Protein AF-C1F810-F1 (afdb_monomer)

Foldseek 3Di:
DDDDDDDDPPDPDPPPPPCPLVNLVVLLCVLPVPPVLSVVQLVVQLVVPDDPPDDSVVSSSVSSVCSSVV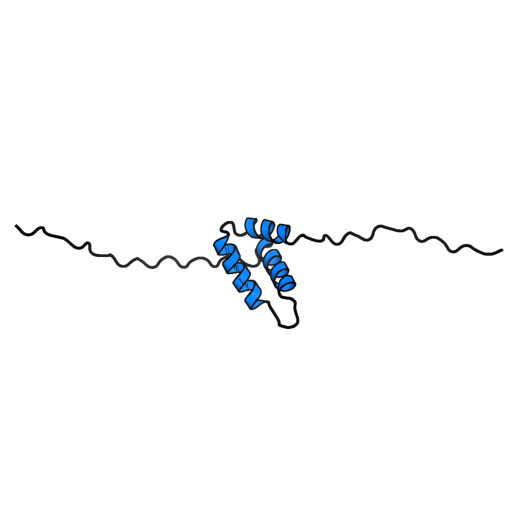VTDRDDDPDPDPDPDDDDPPDDDDD

Solvent-accessible surface area (backbone atoms only — not comparable to full-atom values): 6251 Å² total; per-residue (Å²): 142,79,85,76,81,82,80,75,80,84,70,81,72,81,75,73,80,75,76,49,73,66,55,35,52,54,45,22,40,72,63,34,74,53,62,67,59,39,51,53,51,44,52,53,47,26,68,71,69,55,50,92,92,52,59,68,66,60,37,44,53,49,35,30,49,37,27,42,71,60,79,55,70,82,76,79,76,73,79,78,70,83,73,78,84,77,80,76,82,81,79,74,82,85,131

Mean predicted aligned error: 13.67 Å

Radius of gyration: 27.54 Å; Cα contacts (8 Å, |Δi|>4): 52; chains: 1; bounding box: 40×26×118 Å

Sequence (95 aa):
MASSPAQVPNAPLPRKEVSMRSDLVYSAGRSIENRFLLVTVATRVIRSLHVDSTRTQETANRALADISRGHFAPAALPAPAPQPFIEALSITPAA

Structure (mmCIF, N/CA/C/O backbone):
data_AF-C1F810-F1
#
_entry.id   AF-C1F810-F1
#
loop_
_atom_site.group_PDB
_atom_site.id
_atom_site.type_symbol
_atom_site.label_atom_id
_atom_site.label_alt_id
_atom_site.label_comp_id
_atom_site.label_asym_id
_atom_site.label_entity_id
_atom_site.label_seq_id
_atom_site.pdbx_PDB_ins_code
_atom_site.Cartn_x
_atom_site.Cartn_y
_atom_site.Cartn_z
_atom_site.occupancy
_atom_site.B_iso_or_equiv
_atom_site.auth_seq_id
_atom_site.auth_comp_id
_atom_site.auth_asym_id
_atom_site.auth_atom_id
_atom_site.pdbx_PDB_model_num
ATOM 1 N N . MET A 1 1 ? 16.690 3.732 -64.411 1.00 46.75 1 MET A N 1
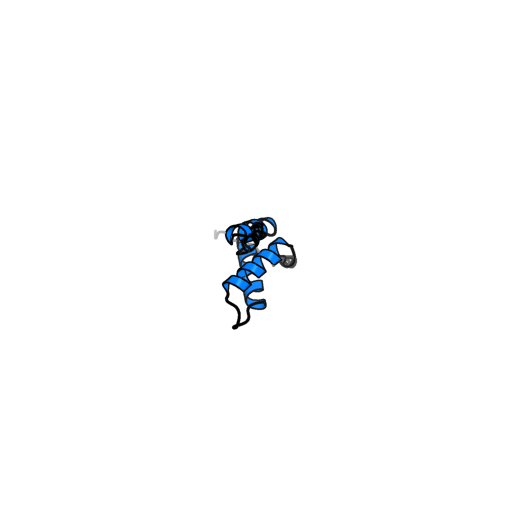ATOM 2 C CA . MET A 1 1 ? 15.785 2.852 -63.644 1.00 46.75 1 MET A CA 1
ATOM 3 C C . MET A 1 1 ? 16.313 2.782 -62.220 1.00 46.75 1 MET A C 1
ATOM 5 O O . MET A 1 1 ? 17.241 2.032 -61.969 1.00 46.75 1 MET A O 1
ATOM 9 N N . ALA A 1 2 ? 15.821 3.641 -61.328 1.00 46.09 2 ALA A N 1
ATOM 10 C CA . ALA A 1 2 ? 16.171 3.605 -59.910 1.00 46.09 2 ALA A CA 1
ATOM 11 C C . ALA A 1 2 ? 14.880 3.325 -59.137 1.00 46.09 2 ALA A C 1
ATOM 13 O O . ALA A 1 2 ? 13.963 4.144 -59.141 1.00 46.09 2 ALA A O 1
ATOM 14 N N . SER A 1 3 ? 14.783 2.119 -58.581 1.00 49.25 3 SER A N 1
ATOM 15 C CA . SER A 1 3 ? 13.630 1.659 -57.812 1.00 49.25 3 SER A CA 1
ATOM 16 C C . SER A 1 3 ? 13.562 2.412 -56.484 1.00 49.25 3 SER A C 1
ATOM 18 O O . SER A 1 3 ? 14.519 2.421 -55.713 1.00 49.25 3 SER A O 1
ATOM 20 N N . SER A 1 4 ? 12.425 3.061 -56.244 1.00 62.88 4 SER A N 1
ATOM 21 C CA . SER A 1 4 ? 12.096 3.757 -54.999 1.00 62.88 4 SER A CA 1
ATOM 22 C C . SER A 1 4 ? 11.822 2.734 -53.881 1.00 62.88 4 SER A C 1
ATOM 24 O O . SER A 1 4 ? 11.137 1.743 -54.151 1.00 62.88 4 SER A O 1
ATOM 26 N N . PRO A 1 5 ? 12.336 2.908 -52.648 1.00 58.97 5 PRO A N 1
ATOM 27 C CA . PRO A 1 5 ? 12.020 1.999 -51.555 1.00 58.97 5 PRO A CA 1
ATOM 28 C C . PRO A 1 5 ? 10.580 2.226 -51.081 1.00 58.97 5 PRO A C 1
ATOM 30 O O . PRO A 1 5 ? 10.150 3.354 -50.846 1.00 58.97 5 PRO A O 1
ATOM 33 N N . ALA A 1 6 ? 9.835 1.129 -50.952 1.00 61.56 6 ALA A N 1
ATOM 34 C CA . ALA A 1 6 ? 8.459 1.116 -50.485 1.00 61.56 6 ALA A CA 1
ATOM 35 C C . ALA A 1 6 ? 8.338 1.756 -49.091 1.00 61.56 6 ALA A C 1
ATOM 37 O O . ALA A 1 6 ? 8.941 1.297 -48.120 1.00 61.56 6 ALA A O 1
ATOM 38 N N . GLN A 1 7 ? 7.532 2.815 -49.007 1.00 60.91 7 GLN A N 1
ATOM 39 C CA . GLN A 1 7 ? 7.131 3.462 -47.764 1.00 60.91 7 GLN A CA 1
ATOM 40 C C . GLN A 1 7 ? 6.359 2.453 -46.899 1.00 60.91 7 GLN A C 1
ATOM 42 O O . GLN A 1 7 ? 5.265 2.019 -47.261 1.00 60.91 7 GLN A O 1
ATOM 47 N N . VAL A 1 8 ? 6.921 2.080 -45.751 1.00 70.38 8 VAL A N 1
ATOM 48 C CA . VAL A 1 8 ? 6.238 1.242 -44.757 1.00 70.38 8 VAL A CA 1
ATOM 49 C C . VAL A 1 8 ? 5.067 2.050 -44.175 1.00 70.38 8 VAL A C 1
ATOM 51 O O . VAL A 1 8 ? 5.284 3.198 -43.769 1.00 70.38 8 VAL A O 1
ATOM 54 N N . PRO A 1 9 ? 3.829 1.524 -44.136 1.00 62.50 9 PRO A N 1
ATOM 55 C CA . PRO A 1 9 ? 2.705 2.247 -43.557 1.00 62.50 9 PRO A CA 1
ATOM 56 C C . PRO A 1 9 ? 2.973 2.493 -42.071 1.00 62.50 9 PRO A C 1
ATOM 58 O O . PRO A 1 9 ? 3.210 1.565 -41.298 1.00 62.50 9 PRO A O 1
ATOM 61 N N . ASN A 1 10 ? 2.959 3.768 -41.686 1.00 64.00 10 ASN A N 1
ATOM 62 C CA . ASN A 1 10 ? 3.217 4.231 -40.329 1.00 64.00 10 ASN A CA 1
ATOM 63 C C . ASN A 1 10 ? 1.985 3.921 -39.461 1.00 64.00 10 ASN A C 1
ATOM 65 O O . ASN A 1 10 ? 1.137 4.781 -39.223 1.00 64.00 10 ASN A O 1
ATOM 69 N N . ALA A 1 11 ? 1.819 2.653 -39.080 1.00 65.81 11 ALA A N 1
ATOM 70 C CA . ALA A 1 11 ? 0.771 2.240 -38.162 1.00 65.81 11 ALA A CA 1
ATOM 71 C C . ALA A 1 11 ? 1.040 2.888 -36.791 1.00 65.81 11 ALA A C 1
ATOM 73 O O . ALA A 1 11 ? 2.161 2.776 -36.284 1.00 65.81 11 ALA A O 1
ATOM 74 N N . PRO A 1 12 ? 0.054 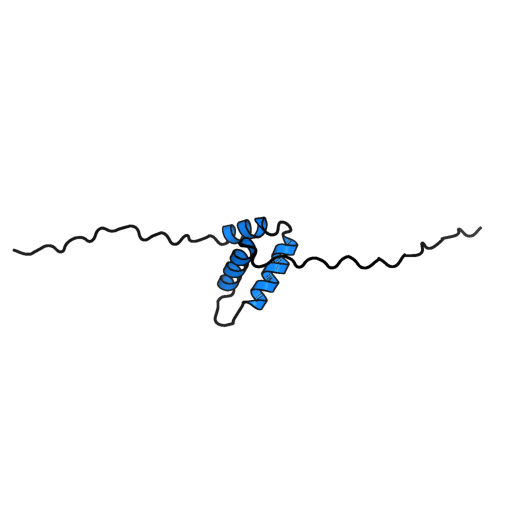3.563 -36.172 1.00 62.19 12 PRO A N 1
ATOM 75 C CA . PRO A 1 12 ? 0.219 4.085 -34.826 1.00 62.19 12 PRO A CA 1
ATOM 76 C C . PRO A 1 12 ? 0.551 2.922 -33.891 1.00 62.19 12 PRO A C 1
ATOM 78 O O . PRO A 1 12 ? -0.241 1.989 -33.749 1.00 62.19 12 PRO A O 1
ATOM 81 N N . LEU A 1 13 ? 1.727 2.962 -33.263 1.00 60.78 13 LEU A N 1
ATOM 82 C CA . LEU A 1 13 ? 2.057 2.030 -32.190 1.00 60.78 13 LEU A CA 1
ATOM 83 C C . LEU A 1 13 ? 0.963 2.139 -31.117 1.00 60.78 13 LEU A C 1
ATOM 85 O O . LEU A 1 13 ? 0.540 3.263 -30.814 1.00 60.78 13 LEU A O 1
ATOM 89 N N . PRO A 1 14 ? 0.487 1.018 -30.540 1.00 59.66 14 PRO A N 1
ATOM 90 C CA . PRO A 1 14 ? -0.504 1.073 -29.478 1.00 59.66 14 PRO A CA 1
ATOM 91 C C . PRO A 1 14 ? 0.035 1.996 -28.386 1.00 59.66 14 PRO A C 1
ATOM 93 O O . PRO A 1 14 ? 1.124 1.765 -27.853 1.00 59.66 14 PRO A O 1
ATOM 96 N N . ARG A 1 15 ? -0.695 3.084 -28.094 1.00 56.97 15 ARG A N 1
ATOM 97 C CA . ARG A 1 15 ? -0.389 3.947 -26.952 1.00 56.97 15 ARG A CA 1
ATOM 98 C C . ARG A 1 15 ? -0.443 3.038 -25.737 1.00 56.97 15 ARG A C 1
ATOM 100 O O . ARG A 1 15 ? -1.529 2.691 -25.290 1.00 56.97 15 ARG A O 1
ATOM 107 N N . LYS A 1 16 ? 0.720 2.625 -25.233 1.00 56.56 16 LYS A N 1
ATOM 108 C CA . LYS A 1 16 ? 0.851 2.057 -23.894 1.00 56.56 16 LYS A CA 1
ATOM 109 C C . LYS A 1 16 ? 0.091 3.020 -22.997 1.00 56.56 16 LYS A C 1
ATOM 111 O O . LYS A 1 16 ? 0.506 4.175 -22.921 1.00 56.56 16 LYS A O 1
ATOM 116 N N . GLU A 1 17 ? -1.055 2.603 -22.460 1.00 57.00 17 GLU A N 1
ATOM 117 C CA . GLU A 1 17 ? -1.865 3.456 -21.598 1.00 57.00 17 GLU A CA 1
ATOM 118 C C . GLU A 1 17 ? -0.950 3.917 -20.474 1.00 57.00 17 GLU A C 1
ATOM 120 O O . GLU A 1 17 ? -0.555 3.149 -19.593 1.00 57.00 17 GLU A O 1
ATOM 125 N N . VAL A 1 18 ? -0.504 5.166 -20.575 1.00 58.06 18 VAL A N 1
ATOM 126 C CA . VAL A 1 18 ? 0.258 5.806 -19.523 1.00 58.06 18 VAL A CA 1
ATOM 127 C C . VAL A 1 18 ? -0.790 6.106 -18.471 1.00 58.06 18 VAL A C 1
ATOM 129 O O . VAL A 1 18 ? -1.383 7.179 -18.480 1.00 58.06 18 VAL A O 1
ATOM 132 N N . SER A 1 19 ? -1.091 5.117 -17.627 1.00 66.38 19 SER A N 1
ATOM 133 C CA . SER A 1 19 ? -1.951 5.333 -16.470 1.00 66.38 19 SER A CA 1
ATOM 134 C C . SER A 1 19 ? -1.310 6.459 -15.680 1.00 66.38 19 SER A C 1
ATOM 136 O O . SER A 1 19 ? -0.163 6.336 -15.231 1.00 66.38 19 SER A O 1
ATOM 138 N N . MET A 1 20 ? -2.011 7.581 -15.549 1.00 83.69 20 MET A N 1
ATOM 139 C CA . MET A 1 20 ? -1.472 8.664 -14.754 1.00 83.69 20 MET A CA 1
ATOM 140 C C . MET A 1 20 ? -1.443 8.206 -13.301 1.00 83.69 20 MET A C 1
ATOM 142 O O . MET A 1 20 ? -2.280 7.424 -12.844 1.00 83.69 20 MET A O 1
ATOM 146 N N . ARG A 1 21 ? -0.473 8.706 -12.534 1.00 84.44 21 ARG A N 1
ATOM 147 C CA . ARG A 1 21 ? -0.359 8.355 -11.113 1.00 84.44 21 ARG A CA 1
ATOM 148 C C . ARG A 1 21 ? -1.621 8.737 -10.327 1.00 84.44 21 ARG A C 1
ATOM 150 O O . ARG A 1 21 ? -1.972 8.048 -9.375 1.00 84.44 21 ARG A O 1
ATOM 157 N N . SER A 1 22 ? -2.314 9.797 -10.741 1.00 92.12 22 SER A N 1
ATOM 158 C CA . SER A 1 22 ? -3.623 10.185 -10.202 1.00 92.12 22 SER A CA 1
ATOM 159 C C . SER A 1 22 ? -4.671 9.086 -10.353 1.0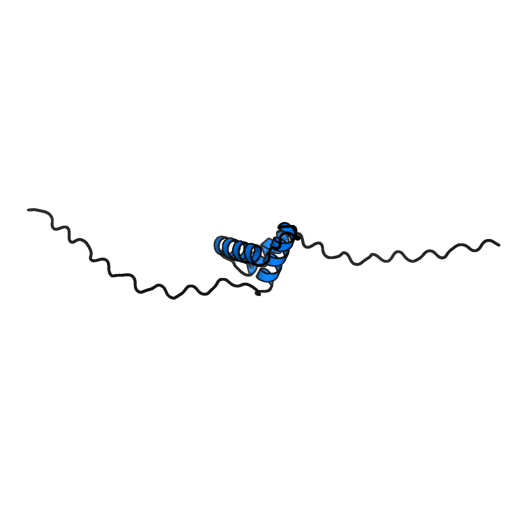0 92.12 22 SER A C 1
ATOM 161 O O . SER A 1 22 ? -5.448 8.864 -9.430 1.00 92.12 22 SER A O 1
ATOM 163 N N . ASP A 1 23 ? -4.661 8.363 -11.470 1.00 94.50 23 ASP A N 1
ATOM 164 C CA . ASP A 1 23 ? -5.656 7.332 -11.776 1.00 94.50 23 ASP A CA 1
ATOM 165 C C . ASP A 1 23 ? -5.455 6.109 -10.876 1.00 94.50 23 ASP A C 1
ATOM 167 O O . ASP A 1 23 ? -6.416 5.503 -10.402 1.00 94.50 23 ASP A O 1
ATOM 171 N N . LEU A 1 24 ? -4.197 5.791 -10.554 1.00 93.94 24 LEU A N 1
ATOM 172 C CA . LEU A 1 24 ? -3.849 4.751 -9.582 1.00 93.94 24 LEU A CA 1
ATOM 173 C C . LEU A 1 24 ? -4.335 5.108 -8.173 1.00 93.94 24 LEU A C 1
ATOM 175 O O . LEU A 1 24 ? -4.874 4.260 -7.470 1.00 93.94 24 LEU A O 1
ATOM 179 N N . VAL A 1 25 ? -4.188 6.371 -7.765 1.00 94.19 25 VAL A N 1
ATOM 180 C CA . VAL A 1 25 ? -4.693 6.840 -6.465 1.00 94.19 25 VAL A CA 1
ATOM 181 C C . VAL A 1 25 ? -6.219 6.811 -6.436 1.00 94.19 25 VAL A C 1
ATOM 183 O O . VAL A 1 25 ? -6.801 6.319 -5.472 1.00 94.19 25 VAL A O 1
ATOM 186 N N . TYR A 1 26 ? -6.868 7.302 -7.494 1.00 94.94 26 TYR A N 1
ATOM 187 C CA . TYR A 1 26 ? -8.324 7.315 -7.602 1.00 94.94 26 TYR A CA 1
ATOM 188 C C . TYR A 1 26 ? -8.903 5.895 -7.570 1.00 94.94 26 TYR A C 1
ATOM 190 O O . TYR A 1 26 ? -9.809 5.611 -6.789 1.00 94.94 26 TYR A O 1
ATOM 198 N N . SER A 1 27 ? -8.346 4.980 -8.366 1.00 94.69 27 SER A N 1
ATOM 199 C CA . SER A 1 27 ? -8.788 3.582 -8.411 1.00 94.69 27 SER A CA 1
ATOM 200 C C . SER A 1 27 ? -8.539 2.845 -7.093 1.00 94.69 27 SER A C 1
ATOM 202 O O . SER A 1 27 ? -9.431 2.146 -6.617 1.00 94.69 27 SER A O 1
ATOM 204 N N . ALA A 1 28 ? -7.390 3.047 -6.442 1.00 94.94 28 ALA A N 1
ATOM 205 C CA . ALA A 1 28 ? -7.125 2.473 -5.123 1.00 94.94 28 ALA A CA 1
ATOM 206 C C . ALA A 1 28 ? -8.076 3.029 -4.046 1.00 94.94 28 ALA A C 1
ATOM 208 O O . ALA A 1 28 ? -8.565 2.274 -3.206 1.00 94.94 28 ALA A O 1
ATOM 209 N N . GLY A 1 29 ? -8.405 4.325 -4.107 1.00 95.19 29 GLY A N 1
ATOM 210 C CA . GLY A 1 29 ? -9.377 4.968 -3.217 1.00 95.19 29 GLY A CA 1
ATOM 211 C C . GLY A 1 29 ? -10.803 4.439 -3.358 1.00 95.19 29 GLY A C 1
ATOM 212 O O . GLY A 1 29 ? -11.556 4.467 -2.392 1.00 95.19 29 GLY A O 1
ATOM 213 N N . ARG A 1 30 ? -11.167 3.887 -4.522 1.00 94.81 30 ARG A N 1
ATOM 214 C CA . ARG A 1 30 ? -12.442 3.171 -4.695 1.00 94.81 30 ARG A CA 1
ATOM 215 C C . ARG A 1 30 ? -12.447 1.785 -4.051 1.00 94.81 30 ARG A C 1
ATOM 217 O O . ARG A 1 30 ? -13.521 1.281 -3.754 1.00 94.81 30 ARG A O 1
ATOM 224 N N . SER A 1 31 ? -11.280 1.167 -3.853 1.00 94.06 31 SER A N 1
ATOM 225 C CA . SER A 1 31 ? -11.168 -0.126 -3.166 1.00 94.06 31 SER A CA 1
ATOM 226 C C . SER A 1 31 ? -11.076 0.024 -1.646 1.00 94.06 31 SER A C 1
ATOM 228 O O . SER A 1 31 ? -11.565 -0.838 -0.922 1.00 94.06 31 SER A O 1
ATOM 230 N N . ILE A 1 32 ? -10.429 1.085 -1.154 1.00 93.62 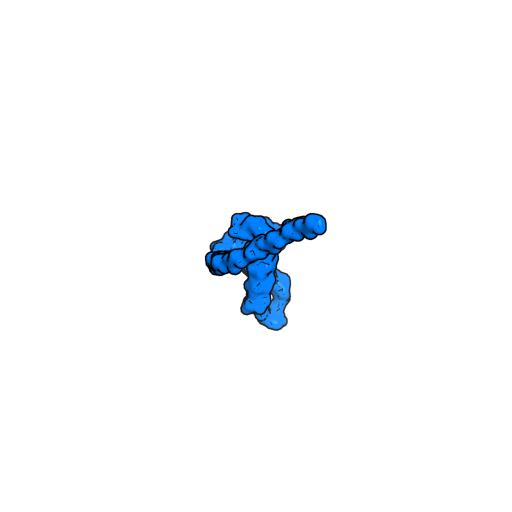32 ILE A N 1
ATOM 231 C CA . ILE A 1 32 ? -10.324 1.407 0.274 1.00 93.62 32 ILE A CA 1
ATOM 232 C C . ILE A 1 32 ? -10.787 2.853 0.461 1.00 93.62 32 ILE A C 1
ATOM 234 O O . ILE A 1 32 ? -9.996 3.788 0.336 1.00 93.62 32 ILE A O 1
ATOM 238 N N . GLU A 1 33 ? -12.069 3.031 0.782 1.00 91.81 33 GLU A N 1
ATOM 239 C CA . GLU A 1 33 ? -12.702 4.356 0.879 1.00 91.81 33 GLU A CA 1
ATOM 240 C C . GLU A 1 33 ? -12.084 5.235 1.977 1.00 91.81 33 GLU A C 1
ATOM 242 O O . GLU A 1 33 ? -11.951 6.453 1.834 1.00 91.81 33 GLU A O 1
ATOM 247 N N . ASN A 1 34 ? -11.658 4.625 3.088 1.00 93.38 34 ASN A N 1
ATOM 248 C CA . ASN A 1 34 ? -10.970 5.355 4.144 1.00 93.38 34 ASN A CA 1
ATOM 249 C C . ASN A 1 34 ? -9.548 5.725 3.691 1.00 93.38 34 ASN A C 1
ATOM 251 O O . ASN A 1 34 ? -8.630 4.907 3.732 1.00 93.38 34 ASN A O 1
ATOM 255 N N . ARG A 1 35 ? -9.348 6.997 3.330 1.00 93.81 35 ARG A N 1
ATOM 256 C CA . ARG A 1 35 ? -8.059 7.532 2.859 1.00 93.81 35 ARG A CA 1
ATOM 257 C C . ARG A 1 35 ? -6.887 7.325 3.823 1.00 93.81 35 ARG A C 1
ATOM 259 O O . ARG A 1 35 ? -5.760 7.152 3.371 1.00 93.81 35 ARG A O 1
ATOM 266 N N . PHE A 1 36 ? -7.124 7.343 5.135 1.00 94.12 36 PHE A N 1
ATOM 267 C CA . PHE A 1 36 ? -6.058 7.118 6.115 1.00 94.12 36 PHE A CA 1
ATOM 268 C C . PHE A 1 36 ? -5.643 5.652 6.109 1.00 94.12 36 PHE A C 1
ATOM 270 O O . PHE A 1 36 ? -4.456 5.341 6.041 1.00 94.12 36 PHE A O 1
ATOM 277 N N . LEU A 1 37 ? -6.633 4.760 6.076 1.00 93.56 37 LEU A N 1
ATOM 278 C CA . LEU A 1 37 ? -6.412 3.326 5.961 1.00 93.56 37 LEU A CA 1
ATOM 279 C C . LEU A 1 37 ? -5.706 2.971 4.647 1.00 93.56 37 LEU A C 1
ATOM 281 O O . LEU A 1 37 ? -4.752 2.195 4.662 1.00 93.56 37 LEU A O 1
ATOM 285 N N . LEU A 1 38 ? -6.107 3.591 3.532 1.00 94.94 38 LEU A N 1
ATOM 286 C CA . LEU A 1 38 ? -5.446 3.447 2.236 1.00 94.94 38 LEU A CA 1
ATOM 287 C C . LEU A 1 38 ? -3.961 3.812 2.323 1.00 94.94 38 LEU A C 1
ATOM 289 O O . LEU A 1 38 ? -3.115 3.041 1.874 1.00 94.94 38 LEU A O 1
ATOM 293 N N . VAL A 1 39 ? -3.625 4.957 2.926 1.00 95.88 39 VAL A N 1
ATOM 294 C CA . VAL A 1 39 ? -2.227 5.386 3.096 1.00 95.88 39 VAL A CA 1
ATOM 295 C C . VAL A 1 39 ? -1.445 4.394 3.957 1.00 95.88 39 VAL A C 1
ATOM 297 O O . VAL A 1 39 ? -0.304 4.062 3.622 1.00 95.88 39 VAL A O 1
ATOM 300 N N . THR A 1 40 ? -2.043 3.883 5.034 1.00 94.94 40 THR A N 1
ATOM 301 C CA . THR A 1 40 ? -1.410 2.880 5.900 1.00 94.94 40 THR A CA 1
ATOM 302 C C . THR A 1 40 ? -1.118 1.587 5.140 1.00 94.94 40 THR A C 1
ATOM 304 O O . THR A 1 40 ? 0.012 1.093 5.186 1.00 94.94 40 THR A O 1
ATOM 307 N N . VAL A 1 41 ? -2.104 1.058 4.410 1.00 94.94 41 VAL A N 1
ATOM 308 C CA . VAL A 1 41 ? -1.955 -0.161 3.603 1.00 94.94 41 VAL A CA 1
ATOM 309 C C . VAL A 1 41 ? -0.909 0.053 2.512 1.00 94.94 41 VAL A C 1
ATOM 311 O O . VAL A 1 41 ? 0.046 -0.716 2.435 1.00 94.94 41 VAL A O 1
ATOM 314 N N . ALA A 1 42 ? -1.013 1.134 1.737 1.00 95.06 42 ALA A N 1
ATOM 315 C CA . ALA A 1 42 ? -0.063 1.454 0.676 1.00 95.06 42 ALA A CA 1
ATOM 316 C C . ALA A 1 42 ? 1.370 1.575 1.208 1.00 95.06 42 ALA A C 1
ATOM 318 O O . ALA A 1 42 ? 2.284 0.978 0.648 1.00 95.06 42 ALA A O 1
ATOM 319 N N . THR A 1 43 ? 1.576 2.271 2.330 1.00 94.88 43 THR A N 1
ATOM 320 C CA . THR A 1 43 ? 2.905 2.402 2.951 1.00 94.88 43 THR A CA 1
ATOM 321 C C . THR A 1 43 ? 3.472 1.043 3.354 1.00 94.88 43 THR A C 1
ATOM 323 O O . THR A 1 43 ? 4.653 0.775 3.126 1.00 94.88 43 THR A O 1
ATOM 326 N N . ARG A 1 44 ? 2.645 0.165 3.933 1.00 94.75 44 ARG A N 1
ATOM 327 C CA . ARG A 1 44 ? 3.069 -1.182 4.333 1.00 94.75 44 ARG A CA 1
ATOM 328 C C . ARG A 1 44 ? 3.452 -2.028 3.120 1.00 94.75 44 ARG A C 1
ATOM 330 O O . ARG A 1 44 ? 4.521 -2.633 3.127 1.00 94.75 44 ARG A O 1
ATOM 337 N N . VAL A 1 45 ? 2.622 -2.016 2.079 1.00 94.50 45 VAL A N 1
ATOM 338 C CA . VAL A 1 45 ? 2.864 -2.749 0.829 1.00 94.50 45 VAL A CA 1
ATOM 339 C C . VAL A 1 45 ? 4.137 -2.248 0.151 1.00 94.50 45 VAL A C 1
ATOM 341 O O . VAL A 1 45 ? 5.003 -3.053 -0.180 1.00 94.50 45 VAL A O 1
ATOM 344 N N . ILE A 1 46 ? 4.311 -0.930 0.022 1.00 95.06 46 ILE A N 1
ATOM 345 C CA . ILE A 1 46 ? 5.515 -0.333 -0.572 1.00 95.06 46 ILE A CA 1
ATOM 346 C C . ILE A 1 46 ? 6.759 -0.788 0.182 1.00 95.06 46 ILE A C 1
ATOM 348 O O . ILE A 1 46 ? 7.677 -1.300 -0.443 1.00 95.06 46 ILE A O 1
ATOM 352 N N . ARG A 1 47 ? 6.776 -0.675 1.515 1.00 93.88 47 ARG A N 1
ATOM 353 C CA . ARG A 1 47 ? 7.923 -1.119 2.324 1.00 93.88 47 ARG A CA 1
ATOM 354 C C . ARG A 1 47 ? 8.206 -2.614 2.175 1.00 93.88 47 ARG A C 1
ATOM 356 O O . ARG A 1 47 ? 9.364 -2.998 2.227 1.00 93.88 47 ARG A O 1
ATOM 363 N N . SER A 1 48 ? 7.175 -3.439 1.986 1.00 91.94 48 SER A N 1
ATOM 364 C CA . SER A 1 48 ? 7.345 -4.886 1.800 1.00 91.94 48 SER A CA 1
ATOM 365 C C . SER A 1 48 ? 7.829 -5.285 0.403 1.00 91.94 48 SER A C 1
ATOM 367 O O . SER A 1 48 ? 8.513 -6.292 0.267 1.00 91.94 48 SER A O 1
ATOM 369 N N . LEU A 1 49 ? 7.468 -4.520 -0.631 1.00 90.75 49 LEU A N 1
ATOM 370 C CA . LEU A 1 49 ? 7.775 -4.838 -2.029 1.00 90.75 49 LEU A CA 1
ATOM 371 C C . LEU A 1 49 ? 9.009 -4.104 -2.560 1.00 90.75 49 LEU A C 1
ATOM 373 O O . LEU A 1 49 ? 9.488 -4.428 -3.647 1.00 90.75 49 LEU A O 1
ATOM 377 N N . HIS A 1 50 ? 9.476 -3.072 -1.859 1.00 92.81 50 HIS A N 1
ATOM 378 C CA . HIS A 1 50 ? 10.588 -2.259 -2.322 1.00 92.81 50 HIS A CA 1
ATOM 379 C C . HIS A 1 50 ? 11.908 -3.023 -2.220 1.00 92.81 50 HIS A C 1
ATOM 381 O O . HIS A 1 50 ? 12.208 -3.637 -1.200 1.00 92.81 50 HIS A O 1
ATOM 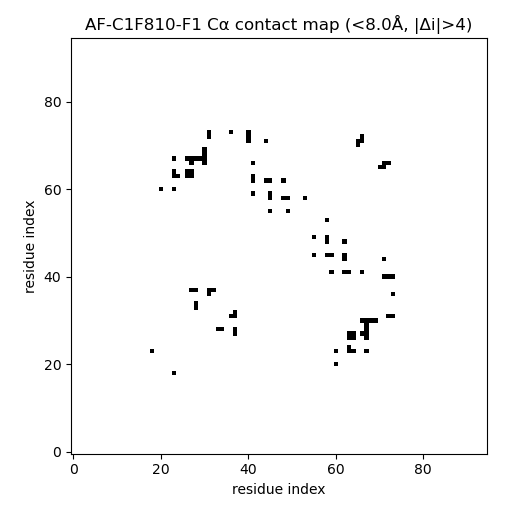387 N N . VAL A 1 51 ? 12.701 -2.935 -3.283 1.00 88.12 51 VAL A N 1
ATOM 388 C CA . VAL A 1 51 ? 14.084 -3.414 -3.344 1.00 88.12 51 VAL A CA 1
ATOM 389 C C . VAL A 1 51 ? 14.967 -2.266 -3.827 1.00 88.12 51 VAL A C 1
ATOM 391 O O . VAL A 1 51 ? 14.530 -1.488 -4.679 1.00 88.12 51 VAL A O 1
ATOM 394 N N . ASP A 1 52 ? 16.199 -2.171 -3.323 1.00 86.94 52 ASP A N 1
ATOM 395 C CA . ASP A 1 52 ? 17.084 -1.009 -3.539 1.00 86.94 52 ASP A CA 1
ATOM 396 C C . ASP A 1 52 ? 17.383 -0.718 -5.020 1.00 86.94 52 ASP A C 1
ATOM 398 O O . ASP A 1 52 ? 17.656 0.416 -5.407 1.00 86.94 52 ASP A O 1
ATOM 402 N N . SER A 1 53 ? 17.291 -1.736 -5.878 1.00 87.38 53 SER A N 1
ATOM 403 C CA . SER A 1 53 ? 17.488 -1.617 -7.327 1.00 87.38 53 SER A CA 1
ATOM 404 C C . SER A 1 53 ? 16.303 -0.995 -8.075 1.00 87.38 53 SER A C 1
ATOM 406 O O . SER A 1 53 ? 16.409 -0.704 -9.268 1.00 87.38 53 SER A O 1
ATOM 408 N N . THR A 1 54 ? 15.166 -0.780 -7.409 1.00 90.06 54 THR A N 1
ATOM 409 C CA . THR A 1 54 ? 13.963 -0.190 -8.007 1.00 90.06 54 THR A CA 1
ATOM 410 C C . THR A 1 54 ? 13.748 1.228 -7.507 1.00 90.06 54 THR A C 1
ATOM 412 O O . THR A 1 54 ? 13.930 1.524 -6.334 1.00 90.06 54 THR A O 1
ATOM 415 N N . ARG A 1 55 ? 13.303 2.138 -8.380 1.00 90.81 55 ARG A N 1
ATOM 416 C CA . ARG A 1 55 ? 12.881 3.472 -7.927 1.00 90.81 55 ARG A CA 1
ATOM 417 C C . ARG A 1 55 ? 11.616 3.328 -7.086 1.00 90.81 55 ARG A C 1
ATOM 419 O O . ARG A 1 55 ? 10.662 2.685 -7.517 1.00 90.81 55 ARG A O 1
ATOM 426 N N . THR A 1 56 ? 11.551 4.009 -5.943 1.00 91.62 56 THR A N 1
ATOM 427 C CA . THR A 1 56 ? 10.393 3.952 -5.030 1.00 91.62 56 THR A CA 1
ATOM 428 C C . THR A 1 56 ? 9.068 4.299 -5.713 1.00 91.62 56 THR A C 1
ATOM 430 O O . THR A 1 56 ? 8.031 3.741 -5.365 1.00 91.62 56 THR A O 1
ATOM 433 N N . GLN A 1 57 ? 9.090 5.176 -6.724 1.00 91.62 57 GLN A N 1
ATOM 434 C CA . GLN A 1 57 ? 7.911 5.496 -7.534 1.00 91.62 57 GLN A CA 1
ATOM 435 C C . GLN A 1 57 ? 7.317 4.260 -8.224 1.00 91.62 57 GLN A C 1
ATOM 437 O O . GLN A 1 57 ? 6.100 4.103 -8.225 1.00 91.62 57 GLN A O 1
ATOM 442 N N . GLU A 1 58 ? 8.149 3.385 -8.788 1.00 93.25 58 GLU A N 1
ATOM 443 C CA . GLU A 1 58 ? 7.682 2.185 -9.490 1.00 93.25 58 GLU A CA 1
ATOM 444 C C . GLU A 1 58 ? 7.018 1.216 -8.512 1.00 93.25 58 GLU A C 1
ATOM 446 O O . GLU A 1 58 ? 5.926 0.705 -8.769 1.00 93.25 58 GLU A O 1
ATOM 451 N N . THR A 1 59 ? 7.620 1.040 -7.333 1.00 94.81 59 THR A N 1
ATOM 452 C CA . THR A 1 59 ? 7.029 0.244 -6.252 1.00 94.81 59 THR A CA 1
ATOM 453 C C . THR A 1 59 ? 5.702 0.839 -5.776 1.00 94.81 59 THR A C 1
ATOM 455 O O . THR A 1 59 ? 4.740 0.102 -5.578 1.00 94.81 59 THR A O 1
ATOM 458 N N . ALA A 1 60 ? 5.617 2.164 -5.628 1.00 94.38 60 ALA A N 1
ATOM 459 C CA . ALA A 1 60 ? 4.392 2.849 -5.218 1.00 94.38 60 ALA A CA 1
ATOM 460 C C . ALA A 1 60 ? 3.267 2.706 -6.247 1.00 94.38 60 ALA A C 1
ATOM 462 O O . ALA A 1 60 ? 2.131 2.412 -5.877 1.00 94.38 60 ALA A O 1
ATOM 463 N N . ASN A 1 61 ? 3.581 2.859 -7.533 1.00 94.81 61 ASN A N 1
ATOM 464 C CA . ASN A 1 61 ? 2.614 2.678 -8.611 1.00 94.81 61 ASN A CA 1
ATOM 465 C C . ASN A 1 61 ? 2.090 1.237 -8.641 1.00 94.81 61 ASN A C 1
ATOM 467 O O . ASN A 1 61 ? 0.881 1.023 -8.720 1.00 94.81 61 ASN A O 1
ATOM 471 N N . ARG A 1 62 ? 2.987 0.251 -8.503 1.00 94.25 62 ARG A N 1
ATOM 472 C CA . ARG A 1 62 ? 2.607 -1.162 -8.408 1.00 94.25 62 ARG A CA 1
ATOM 473 C C . ARG A 1 62 ? 1.715 -1.431 -7.198 1.00 94.25 62 ARG A C 1
ATOM 475 O O . ARG A 1 62 ? 0.676 -2.057 -7.354 1.00 94.25 62 ARG A O 1
ATOM 482 N N . ALA A 1 63 ? 2.080 -0.922 -6.022 1.00 95.19 63 ALA A N 1
ATOM 483 C CA . ALA A 1 63 ? 1.294 -1.099 -4.805 1.00 95.19 63 ALA A CA 1
ATOM 484 C C . ALA A 1 63 ? -0.135 -0.551 -4.957 1.00 95.19 63 ALA A C 1
ATOM 486 O O . ALA A 1 63 ? -1.090 -1.232 -4.599 1.00 95.19 63 ALA A O 1
ATOM 487 N N . LEU A 1 64 ? -0.297 0.648 -5.530 1.00 95.62 64 LEU A N 1
ATOM 488 C CA . LEU A 1 64 ? -1.618 1.235 -5.782 1.00 95.62 64 LEU A CA 1
ATOM 489 C C . LEU A 1 64 ? -2.435 0.424 -6.798 1.00 95.62 64 LEU A C 1
ATOM 491 O O . LEU A 1 64 ? -3.630 0.224 -6.591 1.00 95.62 64 LEU A O 1
ATOM 495 N N . ALA A 1 65 ? -1.797 -0.077 -7.859 1.00 95.12 65 ALA A N 1
ATOM 496 C CA . ALA A 1 65 ? -2.450 -0.944 -8.840 1.00 95.12 65 ALA A CA 1
ATOM 497 C C . ALA A 1 65 ? -2.881 -2.293 -8.238 1.00 95.12 65 ALA A C 1
ATOM 499 O O . ALA A 1 65 ? -3.939 -2.815 -8.569 1.00 95.12 65 ALA A O 1
ATOM 500 N N . ASP A 1 66 ? -2.078 -2.867 -7.344 1.00 95.19 66 ASP A N 1
ATOM 501 C CA . ASP A 1 66 ? -2.414 -4.125 -6.679 1.00 95.19 66 ASP A CA 1
ATOM 502 C C . ASP A 1 66 ? -3.524 -3.929 -5.629 1.00 95.19 66 ASP A C 1
ATOM 504 O O . ASP A 1 66 ? -4.402 -4.781 -5.495 1.00 95.19 66 ASP A O 1
ATOM 508 N N . ILE A 1 67 ? -3.553 -2.781 -4.939 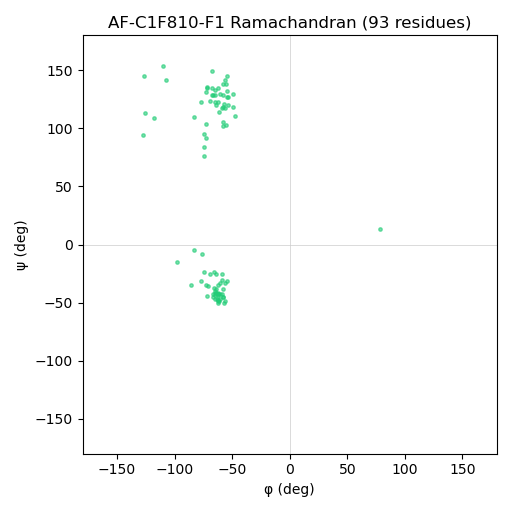1.00 95.06 67 ILE A N 1
ATOM 509 C CA . ILE A 1 67 ? -4.665 -2.399 -4.053 1.00 95.06 67 ILE A CA 1
ATOM 510 C C . ILE A 1 67 ? -5.963 -2.243 -4.849 1.00 95.06 67 ILE A C 1
ATOM 512 O O . ILE A 1 67 ? -6.981 -2.791 -4.443 1.00 95.06 67 ILE A O 1
ATOM 516 N N . SER A 1 68 ? -5.950 -1.551 -5.994 1.00 94.94 68 SER A N 1
ATOM 517 C CA . SER A 1 68 ? -7.172 -1.351 -6.790 1.00 94.94 68 SER A CA 1
ATOM 518 C C . SER A 1 68 ? -7.732 -2.647 -7.387 1.00 94.94 68 SER A C 1
ATOM 520 O O . SER A 1 68 ? -8.932 -2.736 -7.640 1.00 94.94 68 SER A O 1
ATOM 522 N N . ARG A 1 69 ? -6.888 -3.671 -7.561 1.00 94.94 69 ARG A N 1
ATOM 523 C CA . ARG A 1 69 ? -7.284 -5.037 -7.949 1.00 94.94 69 ARG A CA 1
ATOM 524 C C . ARG A 1 69 ? -7.755 -5.903 -6.776 1.00 94.94 69 ARG A C 1
ATOM 526 O O . ARG A 1 69 ? -8.152 -7.043 -6.996 1.00 94.94 69 ARG A O 1
ATOM 533 N N . GLY A 1 70 ? -7.686 -5.403 -5.542 1.00 92.44 70 GLY A N 1
ATOM 534 C CA . GLY A 1 70 ? -8.077 -6.139 -4.340 1.00 92.44 70 GLY A CA 1
ATOM 535 C C . GLY A 1 70 ? -7.042 -7.154 -3.843 1.00 92.44 70 GLY A C 1
ATOM 536 O O . GLY A 1 70 ? -7.363 -7.970 -2.986 1.00 92.44 70 GLY A O 1
ATOM 537 N N . HIS A 1 71 ? -5.795 -7.116 -4.332 1.00 93.06 71 HIS A N 1
ATOM 538 C CA . HIS A 1 71 ? -4.735 -8.016 -3.848 1.00 93.06 71 HIS A CA 1
ATOM 539 C C . HIS A 1 71 ? -4.301 -7.685 -2.413 1.00 93.06 71 HIS A C 1
ATOM 541 O O . HIS A 1 71 ? -3.802 -8.546 -1.692 1.00 93.06 71 HIS A O 1
ATOM 547 N N . PHE A 1 72 ? -4.489 -6.430 -2.001 1.00 91.06 72 PHE A N 1
ATOM 548 C CA . PHE A 1 72 ? -4.201 -5.960 -0.655 1.00 91.06 72 PHE A CA 1
ATOM 549 C C . PHE A 1 72 ? -5.444 -5.300 -0.073 1.00 91.06 72 PHE A C 1
ATOM 551 O O . PHE A 1 72 ? -5.861 -4.235 -0.522 1.00 91.06 72 PHE A O 1
ATOM 558 N N . ALA A 1 73 ? -6.006 -5.927 0.956 1.00 83.19 73 ALA A N 1
ATOM 559 C CA . ALA A 1 73 ? -7.112 -5.389 1.729 1.00 83.19 73 ALA A CA 1
ATOM 560 C C . ALA A 1 73 ? -6.633 -5.000 3.137 1.00 83.19 73 ALA A C 1
ATOM 562 O O . ALA A 1 73 ? -5.663 -5.576 3.648 1.00 83.19 73 ALA A O 1
ATOM 563 N N . PRO A 1 74 ? -7.301 -4.040 3.795 1.00 80.44 74 PRO A N 1
ATOM 564 C CA . PRO A 1 74 ? -7.119 -3.833 5.219 1.00 80.44 74 PRO A CA 1
ATOM 565 C C . PRO A 1 74 ? -7.373 -5.145 5.961 1.00 80.44 74 PRO A C 1
ATOM 567 O O . PRO A 1 74 ? -8.379 -5.812 5.717 1.00 80.44 74 PRO A O 1
ATOM 570 N N . ALA A 1 75 ? -6.470 -5.520 6.867 1.00 74.38 75 ALA A N 1
ATOM 571 C CA . ALA A 1 75 ? -6.735 -6.640 7.758 1.00 74.38 75 ALA A CA 1
ATOM 572 C C . ALA A 1 75 ? -8.017 -6.347 8.551 1.00 74.38 75 ALA A C 1
ATOM 574 O O . ALA A 1 75 ? -8.213 -5.214 9.004 1.00 74.38 75 ALA A O 1
ATOM 575 N N . ALA A 1 76 ? -8.875 -7.357 8.713 1.00 70.44 76 ALA A N 1
ATOM 576 C CA . ALA A 1 76 ? -10.020 -7.247 9.603 1.00 70.44 76 ALA A CA 1
ATOM 577 C C . ALA A 1 76 ? -9.513 -6.821 10.985 1.00 70.44 76 ALA A C 1
ATOM 579 O O . ALA A 1 76 ? -8.583 -7.428 11.525 1.00 70.44 76 ALA A O 1
ATOM 580 N N . LEU A 1 77 ? -10.085 -5.746 11.530 1.00 66.19 77 LEU A N 1
ATOM 581 C CA . LEU A 1 77 ? -9.771 -5.347 12.893 1.00 66.19 77 LEU A CA 1
ATOM 582 C C . LEU A 1 77 ? -10.181 -6.508 13.810 1.00 66.19 77 LEU A C 1
ATOM 584 O O . LEU A 1 77 ? -11.305 -7.002 13.672 1.00 66.19 77 LEU A O 1
ATOM 588 N N . PRO A 1 78 ? -9.301 -6.975 14.715 1.00 70.25 78 PRO A N 1
ATOM 589 C CA . PRO A 1 78 ? -9.722 -7.924 15.731 1.00 70.25 78 PRO A CA 1
ATOM 590 C C . PRO A 1 78 ? -10.888 -7.301 16.496 1.00 70.25 78 PRO A C 1
ATOM 592 O O . PRO A 1 78 ? -10.903 -6.086 16.720 1.00 70.25 78 PRO A O 1
ATOM 595 N N . ALA A 1 79 ? -11.876 -8.124 16.858 1.00 76.38 79 ALA A N 1
ATOM 596 C CA . ALA A 1 79 ? -13.001 -7.655 17.653 1.00 76.38 79 ALA A CA 1
ATOM 597 C C . ALA A 1 79 ? -12.450 -6.874 18.859 1.00 76.38 79 ALA A C 1
ATOM 599 O O . ALA A 1 79 ? -11.518 -7.367 19.507 1.00 76.38 79 ALA A O 1
ATOM 600 N N . PRO A 1 80 ? -12.945 -5.650 19.123 1.00 71.81 80 PRO A N 1
ATOM 601 C CA . PRO A 1 80 ? -12.466 -4.877 20.254 1.00 71.81 80 PRO A CA 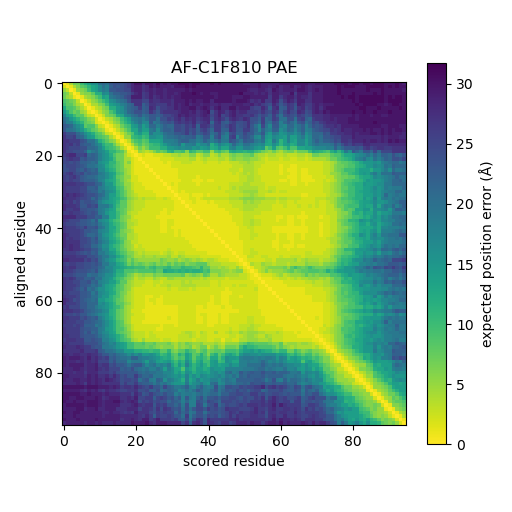1
ATOM 602 C C . PRO A 1 80 ? -12.612 -5.741 21.504 1.00 71.81 80 PRO A C 1
ATOM 604 O O . PRO A 1 80 ? -13.682 -6.303 21.751 1.00 71.81 80 PRO A O 1
ATOM 607 N N . ALA A 1 81 ? -11.519 -5.891 22.254 1.00 78.94 81 ALA A N 1
ATOM 608 C CA . ALA A 1 81 ? -11.575 -6.583 23.530 1.00 78.94 81 ALA A CA 1
ATOM 609 C C . ALA A 1 81 ? -12.660 -5.916 24.397 1.00 78.94 81 ALA A C 1
ATOM 611 O O . ALA A 1 81 ? -12.829 -4.693 24.296 1.00 78.94 81 ALA A O 1
ATOM 612 N N . PRO A 1 82 ? -13.397 -6.680 25.225 1.00 82.56 82 PRO A N 1
ATOM 613 C CA . PRO A 1 82 ? -14.336 -6.102 26.175 1.00 82.56 82 PRO A CA 1
ATOM 614 C C . PRO A 1 82 ? -13.621 -4.997 26.947 1.00 82.56 82 PRO A C 1
ATOM 616 O O . PRO A 1 82 ? -12.590 -5.248 27.575 1.00 82.56 82 PRO A O 1
ATOM 619 N N . GLN A 1 83 ? -14.105 -3.762 26.821 1.00 80.00 83 GLN A N 1
ATOM 620 C CA . GLN A 1 83 ? -13.481 -2.660 27.536 1.00 80.00 83 GLN A CA 1
ATOM 621 C C . GLN A 1 83 ? -13.620 -2.941 29.036 1.00 80.00 83 GLN A C 1
ATOM 623 O O . GLN A 1 83 ? -14.703 -3.356 29.465 1.00 80.00 83 GLN A O 1
ATOM 628 N N . PRO A 1 84 ? -12.554 -2.766 29.836 1.00 80.12 84 PRO A N 1
ATOM 629 C CA . PRO A 1 84 ? -12.679 -2.885 31.277 1.00 80.12 84 PRO A CA 1
ATOM 630 C C . PRO A 1 84 ? -13.719 -1.867 31.743 1.00 80.12 84 PRO A C 1
ATOM 632 O O . PRO A 1 84 ? -13.669 -0.696 31.363 1.00 80.12 84 PRO A O 1
ATOM 635 N N . PHE A 1 85 ? -14.691 -2.333 32.523 1.00 76.38 85 PHE A N 1
ATOM 636 C CA . PHE A 1 85 ? -15.706 -1.471 33.107 1.00 76.38 85 PHE A CA 1
ATOM 637 C C . PHE A 1 85 ? -15.009 -0.421 33.977 1.00 76.38 85 PHE A C 1
ATOM 639 O O . PHE A 1 85 ? -14.317 -0.764 34.935 1.00 76.38 85 PHE A O 1
ATOM 646 N N . ILE A 1 86 ? -15.151 0.852 33.611 1.00 80.12 86 ILE A N 1
ATOM 647 C CA . ILE A 1 86 ? -14.655 1.959 34.423 1.00 80.12 86 ILE A CA 1
ATOM 648 C C . ILE A 1 86 ? -15.723 2.231 35.477 1.00 80.12 86 ILE A C 1
ATOM 650 O O . ILE A 1 86 ? -16.812 2.705 35.154 1.00 80.12 86 ILE A O 1
ATOM 654 N N . GLU A 1 87 ? -15.415 1.904 36.729 1.00 78.12 87 GLU A N 1
ATOM 655 C CA . GLU A 1 87 ? -16.270 2.229 37.865 1.00 78.12 87 GLU A CA 1
ATOM 656 C C . GLU A 1 87 ? -16.354 3.756 37.999 1.00 78.12 87 GLU A C 1
ATOM 658 O O . GLU A 1 87 ? -15.339 4.452 38.099 1.00 78.12 87 GLU A O 1
ATOM 663 N N . ALA A 1 88 ? -17.570 4.297 37.911 1.00 74.62 88 ALA A N 1
ATOM 664 C CA . ALA A 1 88 ? -17.793 5.730 38.012 1.00 74.62 88 ALA A CA 1
ATOM 665 C C . ALA A 1 88 ? -17.409 6.199 39.420 1.00 74.62 88 ALA A C 1
ATOM 667 O O . ALA A 1 88 ? -17.959 5.714 40.406 1.00 74.62 88 ALA A O 1
ATOM 668 N N . LEU A 1 89 ? -16.480 7.156 39.509 1.00 71.94 89 LEU A N 1
ATOM 669 C CA . LEU A 1 89 ? -16.116 7.804 40.767 1.00 71.94 89 LEU A CA 1
ATOM 670 C C . LEU A 1 89 ? -17.376 8.436 41.375 1.00 71.94 89 LEU A C 1
ATOM 672 O O . LEU A 1 89 ? -17.865 9.462 40.900 1.00 71.94 89 LEU A O 1
ATOM 676 N N . SER A 1 90 ? -17.922 7.812 42.416 1.00 68.06 90 SER A N 1
ATOM 677 C CA . SER A 1 90 ? -19.037 8.350 43.186 1.00 68.06 90 SER A CA 1
ATOM 678 C C . SER A 1 90 ? -18.525 9.504 44.043 1.00 68.06 90 SER A C 1
ATOM 680 O O . SER A 1 90 ? -18.035 9.308 45.153 1.00 68.06 90 SER A O 1
ATOM 682 N N . ILE A 1 91 ? -18.599 10.715 43.492 1.00 74.69 91 ILE A N 1
ATOM 683 C CA . ILE A 1 91 ? -18.315 11.954 44.211 1.00 74.69 91 ILE A CA 1
ATOM 684 C C . ILE A 1 91 ? -19.511 12.214 45.132 1.00 74.69 91 ILE A C 1
ATOM 686 O O . ILE A 1 91 ? -20.528 12.757 44.702 1.00 74.69 91 ILE A O 1
ATOM 690 N N . THR A 1 92 ? -19.430 11.792 46.390 1.00 69.75 92 THR A N 1
ATOM 691 C CA . THR A 1 92 ? -20.374 12.247 47.413 1.00 69.75 92 THR A CA 1
ATOM 692 C C . THR A 1 92 ? -19.986 13.667 47.832 1.00 69.75 92 THR A C 1
ATOM 694 O O . THR A 1 92 ? -18.845 13.880 48.249 1.00 69.75 92 THR A O 1
ATOM 697 N N . PRO A 1 93 ? -20.886 14.661 47.718 1.00 72.19 93 PRO A N 1
ATOM 698 C CA . PRO A 1 93 ? -20.615 15.983 48.262 1.00 72.19 93 PRO A CA 1
ATOM 699 C C . PRO A 1 93 ? -20.516 15.887 49.790 1.00 72.19 93 PRO A C 1
ATOM 701 O O . PRO A 1 93 ? -21.346 15.244 50.434 1.00 72.19 93 PRO A O 1
ATOM 704 N N . ALA A 1 94 ? -19.474 16.500 50.354 1.00 69.25 94 ALA A N 1
ATOM 70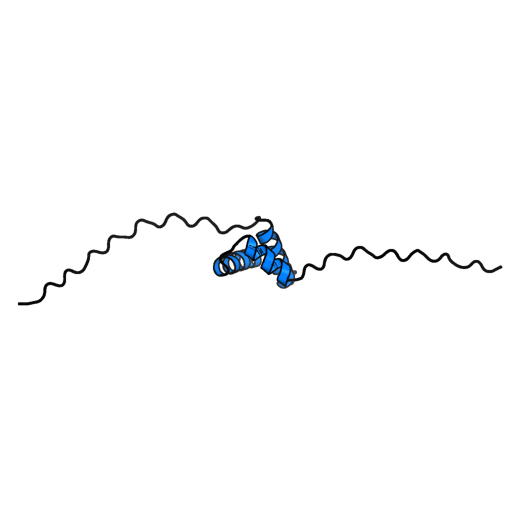5 C CA . ALA A 1 94 ? -19.312 16.635 51.795 1.00 69.25 94 ALA A CA 1
ATOM 706 C C . ALA A 1 94 ? -20.403 17.570 52.344 1.00 69.25 94 ALA A C 1
ATOM 708 O O . ALA A 1 94 ? -20.617 18.649 51.786 1.00 69.25 94 ALA A O 1
ATOM 709 N N . ALA A 1 95 ? -21.103 17.106 53.382 1.00 65.62 95 ALA A N 1
ATOM 710 C CA . ALA A 1 95 ? -22.136 17.851 54.101 1.00 65.62 95 ALA A CA 1
ATOM 711 C C . ALA A 1 95 ? -21.538 18.921 55.025 1.00 65.62 95 ALA A C 1
ATOM 713 O O . ALA A 1 95 ? -20.419 18.689 55.541 1.00 65.62 95 ALA A O 1
#

Organism: Acidobacterium capsulatum (strain ATCC 51196 / DSM 11244 / BCRC 80197 / JCM 7670 / NBRC 15755 / NCIMB 13165 / 161) (NCBI:txid240015)

Secondary structure (DSSP, 8-state):
--PPPP----PPPP------HHHHHHHHHHH---HHHHHHHHHHHHHHH--TTS-HHHHHHHHHHHHHTTSS-PPPPPPPPPPPP------PPP-

pLDDT: mean 81.88, std 14.28, range [46.09, 95.88]